Protein AF-A0A2M8P9L2-F1 (afdb_monomer)

Solvent-accessible surface area (backbone atoms only — not comparable to full-atom values): 5086 Å² total; per-residue (Å²): 115,54,87,93,44,58,70,58,73,65,32,81,34,67,72,32,66,68,21,34,52,42,10,56,74,51,78,66,44,85,36,64,33,79,24,76,59,48,74,47,80,66,38,82,34,20,92,84,48,67,53,96,91,36,56,33,78,32,73,82,20,32,24,50,24,76,43,78,43,79,46,67,54,86,76,70,95,64,83,90,65,90,63,106

Secondary structure (DSSP, 8-state):
--SSS---SEE--TTSHHHHHHHHHTTT----EE----B---BS--SS-EETTEEPP-TT-EEEBTTS-EEE-SS-S--S----

Mean predicted aligned error: 5.48 Å

Foldseek 3Di:
DPPQDNFDDWQQFCLPVVQVVVCVVVVNNRDTDTDPFAWDDKPDAFPPDDDPNHRHHAQVIWTQTSRRDIDGCPDDPDPPDHGD

Sequence (84 aa):
PGINIPTFGMCSSLANPTTATATTAASGVLTPTPCIPVTTPWTPGSSTVTVRKMPALNSTSKCMCSWAGSISISVAGTTTVTVP

pLDDT: mean 87.46, std 5.68, range [62.12, 93.56]

Radius of gyration: 15.75 Å; Cα contacts (8 Å, |Δi|>4): 145; chains: 1; bounding box: 37×21×43 Å

Structure (mmCIF, N/CA/C/O backbone):
data_AF-A0A2M8P9L2-F1
#
_entry.id   AF-A0A2M8P9L2-F1
#
loop_
_atom_site.group_PDB
_atom_site.id
_atom_site.type_symbol
_atom_site.label_atom_id
_atom_site.label_alt_id
_atom_site.label_comp_id
_atom_site.label_asym_id
_atom_site.label_entity_id
_atom_site.label_seq_id
_atom_site.pdbx_PDB_ins_code
_atom_site.Cartn_x
_atom_site.Cartn_y
_atom_site.Cartn_z
_atom_site.occupancy
_atom_site.B_iso_or_equiv
_atom_site.auth_seq_id
_atom_site.auth_comp_id
_atom_site.auth_asym_id
_atom_site.auth_atom_id
_atom_site.pdbx_PDB_model_num
ATOM 1 N N . PRO A 1 1 ? 4.301 -7.778 6.511 1.00 62.12 1 PRO A N 1
ATOM 2 C CA . PRO A 1 1 ? 3.750 -7.735 5.131 1.00 62.12 1 PRO A CA 1
ATOM 3 C C . PRO A 1 1 ? 3.880 -9.116 4.469 1.00 62.12 1 PRO A C 1
ATOM 5 O O . PRO A 1 1 ? 4.895 -9.764 4.681 1.00 62.12 1 PRO A O 1
ATOM 8 N N . GLY A 1 2 ? 2.851 -9.621 3.783 1.00 65.81 2 GLY A N 1
ATOM 9 C CA . GLY A 1 2 ? 2.855 -10.970 3.188 1.00 65.81 2 GLY A CA 1
ATOM 10 C C . GLY A 1 2 ? 1.672 -11.844 3.612 1.00 65.81 2 GLY A C 1
ATOM 11 O O . GLY A 1 2 ? 0.984 -12.371 2.751 1.00 65.81 2 GLY A O 1
ATOM 12 N N . ILE A 1 3 ? 1.381 -11.942 4.916 1.00 74.12 3 ILE A N 1
ATOM 13 C CA . ILE A 1 3 ? 0.195 -12.674 5.415 1.00 74.12 3 ILE A CA 1
ATOM 14 C C . ILE A 1 3 ? -1.050 -11.778 5.397 1.00 74.12 3 ILE A C 1
ATOM 16 O O . ILE A 1 3 ? -2.080 -12.150 4.853 1.00 74.12 3 ILE A O 1
ATOM 20 N N . ASN A 1 4 ? -0.944 -10.574 5.967 1.00 79.44 4 ASN A N 1
ATOM 21 C CA . ASN A 1 4 ? -2.088 -9.659 6.093 1.00 79.44 4 ASN A CA 1
ATOM 22 C C . ASN A 1 4 ? -2.278 -8.754 4.869 1.00 79.44 4 ASN A C 1
ATOM 24 O O . ASN A 1 4 ? -3.349 -8.196 4.666 1.00 79.44 4 ASN A O 1
ATOM 28 N N . ILE A 1 5 ? -1.210 -8.553 4.096 1.00 85.44 5 ILE A N 1
ATOM 29 C CA . ILE A 1 5 ? -1.207 -7.710 2.901 1.00 85.44 5 ILE A CA 1
ATOM 30 C C . ILE A 1 5 ? -0.426 -8.493 1.845 1.00 85.44 5 ILE A C 1
ATOM 32 O O . ILE A 1 5 ? 0.810 -8.521 1.936 1.00 85.44 5 ILE A O 1
ATOM 36 N N . PRO A 1 6 ? -1.116 -9.195 0.928 1.00 83.25 6 PRO A N 1
ATOM 37 C CA . PRO A 1 6 ? -0.467 -9.947 -0.136 1.00 83.25 6 PRO A CA 1
ATOM 38 C C . PRO A 1 6 ? 0.189 -8.995 -1.140 1.00 83.25 6 PRO A C 1
ATOM 40 O O . PRO A 1 6 ? 0.015 -7.779 -1.079 1.00 83.25 6 PRO A O 1
ATOM 43 N N . THR A 1 7 ? 0.947 -9.543 -2.084 1.00 84.31 7 THR A N 1
ATOM 44 C CA . THR A 1 7 ? 1.415 -8.769 -3.238 1.00 84.31 7 THR A CA 1
ATOM 45 C C . THR A 1 7 ? 0.220 -8.286 -4.057 1.00 84.31 7 THR A C 1
ATOM 47 O O . THR A 1 7 ? -0.666 -9.086 -4.361 1.00 84.31 7 THR A O 1
ATOM 50 N N . PHE A 1 8 ? 0.187 -7.010 -4.437 1.00 82.75 8 PHE A N 1
ATOM 51 C CA . PHE A 1 8 ? -0.908 -6.450 -5.235 1.00 82.75 8 PHE A CA 1
ATOM 52 C C . PHE A 1 8 ? -0.388 -5.525 -6.338 1.00 82.75 8 PHE A C 1
ATOM 54 O O . PHE A 1 8 ? 0.488 -4.697 -6.109 1.00 82.75 8 PHE A O 1
ATOM 61 N N . GLY A 1 9 ? -0.959 -5.642 -7.539 1.00 85.62 9 GLY A N 1
ATOM 62 C CA . GLY A 1 9 ? -0.621 -4.792 -8.683 1.00 85.62 9 GLY A CA 1
ATOM 63 C C . GLY A 1 9 ? 0.856 -4.837 -9.104 1.00 85.62 9 GLY A C 1
ATOM 64 O O . GLY A 1 9 ? 1.602 -5.761 -8.771 1.00 85.62 9 GLY A O 1
ATOM 65 N N . MET A 1 10 ? 1.271 -3.809 -9.847 1.00 90.38 10 MET A N 1
ATOM 66 C CA . MET A 1 10 ? 2.653 -3.605 -10.283 1.00 90.38 10 MET A CA 1
ATOM 67 C C . MET A 1 10 ? 3.212 -2.318 -9.666 1.00 90.38 10 MET A C 1
ATOM 69 O O . MET A 1 10 ? 2.566 -1.272 -9.699 1.00 90.38 10 MET A O 1
ATOM 73 N N . CYS A 1 11 ? 4.407 -2.396 -9.086 1.00 91.00 11 CYS A N 1
ATOM 74 C CA . CYS A 1 11 ? 5.132 -1.256 -8.545 1.00 91.00 11 CYS A CA 1
ATOM 75 C C . CYS A 1 11 ? 5.864 -0.528 -9.677 1.00 91.00 11 CYS A C 1
ATOM 77 O O . CYS A 1 11 ? 6.679 -1.126 -10.374 1.00 91.00 11 CYS A O 1
ATOM 79 N N . SER A 1 12 ? 5.583 0.763 -9.837 1.00 91.62 12 SER A N 1
ATOM 80 C CA . SER A 1 12 ? 6.234 1.665 -10.797 1.00 91.62 12 SER A CA 1
ATOM 81 C C . SER A 1 12 ? 7.264 2.595 -10.143 1.00 91.62 12 SER A C 1
ATOM 83 O O . SER A 1 12 ? 7.744 3.536 -10.767 1.00 91.62 12 SER A O 1
ATOM 85 N N . SER A 1 13 ? 7.592 2.366 -8.871 1.00 90.88 13 SER A N 1
ATOM 86 C CA . SER A 1 13 ? 8.471 3.243 -8.105 1.00 90.88 13 SER A CA 1
ATOM 87 C C . SER A 1 13 ? 9.919 2.781 -8.170 1.00 90.88 13 SER A C 1
ATOM 89 O O . SER A 1 13 ? 10.232 1.654 -7.793 1.00 90.88 13 SER A O 1
ATOM 91 N N . LEU A 1 14 ? 10.826 3.683 -8.552 1.00 90.56 14 LEU A N 1
ATOM 92 C CA . LEU A 1 14 ? 12.273 3.433 -8.541 1.00 90.56 14 LEU A CA 1
ATOM 93 C C . LEU A 1 14 ? 12.857 3.320 -7.123 1.00 90.56 14 LEU A C 1
ATOM 95 O O . LEU A 1 14 ? 13.991 2.883 -6.963 1.00 90.56 14 LEU A O 1
ATOM 99 N N . ALA A 1 15 ? 12.087 3.663 -6.084 1.00 89.12 15 ALA A N 1
ATOM 100 C CA . ALA A 1 15 ? 12.466 3.387 -4.700 1.00 89.12 15 ALA A CA 1
ATOM 101 C C . ALA A 1 15 ? 12.410 1.883 -4.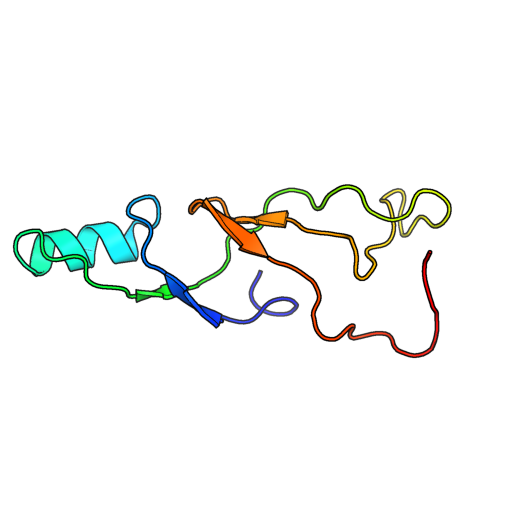366 1.00 89.12 15 ALA A C 1
ATOM 103 O O . ALA A 1 15 ? 12.975 1.457 -3.360 1.00 89.12 15 ALA A O 1
ATOM 104 N N . ASN A 1 16 ? 11.728 1.071 -5.183 1.00 90.62 16 ASN A N 1
ATOM 105 C CA . ASN A 1 16 ? 11.784 -0.382 -5.084 1.00 90.62 16 ASN A CA 1
ATOM 106 C C . ASN A 1 16 ? 13.038 -0.899 -5.815 1.00 90.62 16 ASN A C 1
ATOM 108 O O . ASN A 1 16 ? 13.110 -0.766 -7.040 1.00 90.62 16 ASN A O 1
ATOM 112 N N . PRO A 1 17 ? 13.992 -1.548 -5.114 1.00 91.06 17 PRO A N 1
ATOM 113 C CA . PRO A 1 17 ? 15.218 -2.053 -5.730 1.00 91.06 17 PRO A CA 1
ATOM 114 C C . PRO A 1 17 ? 14.960 -2.990 -6.912 1.00 91.06 17 PRO A C 1
ATOM 116 O O . PRO A 1 17 ? 15.668 -2.921 -7.908 1.00 91.06 17 PRO A O 1
ATOM 119 N N . THR A 1 18 ? 13.911 -3.818 -6.851 1.00 91.25 18 THR A N 1
ATOM 120 C CA . THR A 1 18 ? 13.572 -4.736 -7.953 1.00 91.25 18 THR A CA 1
ATOM 121 C C . THR A 1 18 ? 13.119 -3.988 -9.207 1.00 91.25 18 THR A C 1
ATOM 123 O O . THR A 1 18 ? 13.562 -4.312 -10.306 1.00 91.25 18 THR A O 1
ATOM 126 N N . THR A 1 19 ? 12.288 -2.953 -9.050 1.00 91.19 19 THR A N 1
ATOM 127 C CA . THR A 1 19 ? 11.836 -2.088 -10.149 1.00 91.19 19 THR A CA 1
ATOM 128 C C . THR A 1 19 ? 12.996 -1.266 -10.708 1.00 91.19 19 THR A C 1
ATOM 130 O O . THR A 1 19 ? 13.114 -1.119 -11.923 1.00 91.19 19 THR A O 1
ATOM 133 N N . ALA A 1 20 ? 13.891 -0.776 -9.846 1.00 91.44 20 ALA A N 1
ATOM 134 C CA . ALA A 1 20 ? 15.092 -0.058 -10.260 1.00 91.44 20 ALA A CA 1
ATOM 135 C C . ALA A 1 20 ? 16.029 -0.953 -11.083 1.00 91.44 20 ALA A C 1
ATOM 137 O O . ALA A 1 20 ? 16.420 -0.578 -12.185 1.00 91.44 20 ALA A O 1
ATOM 138 N N . THR A 1 21 ? 16.334 -2.166 -10.609 1.00 91.81 21 THR A N 1
ATOM 139 C CA . THR A 1 21 ? 17.174 -3.123 -11.344 1.00 91.81 21 THR A CA 1
ATOM 140 C C . THR A 1 21 ? 16.542 -3.534 -12.673 1.00 91.81 21 THR A C 1
ATOM 142 O O . THR A 1 21 ? 17.241 -3.562 -13.682 1.00 91.81 21 THR A O 1
ATOM 145 N N . ALA A 1 22 ? 15.231 -3.800 -12.706 1.00 91.50 22 ALA A N 1
ATOM 146 C CA . ALA A 1 22 ? 14.522 -4.136 -13.942 1.00 91.50 22 ALA A CA 1
ATOM 147 C C . ALA A 1 22 ? 14.537 -2.974 -14.948 1.00 91.50 22 ALA A C 1
ATOM 149 O O . ALA A 1 22 ? 14.776 -3.185 -16.133 1.00 91.50 22 ALA A O 1
ATOM 150 N N . THR A 1 23 ? 14.361 -1.741 -14.467 1.00 92.50 23 THR A N 1
ATOM 151 C CA . THR A 1 23 ? 14.441 -0.529 -15.295 1.00 92.50 23 THR A CA 1
ATOM 152 C C . THR A 1 23 ? 15.845 -0.338 -15.867 1.00 92.50 23 THR A C 1
ATOM 154 O O . THR A 1 23 ? 15.994 -0.072 -17.057 1.00 92.50 23 THR A O 1
ATOM 157 N N . THR A 1 24 ? 16.892 -0.544 -15.062 1.00 92.44 24 THR A N 1
ATOM 158 C CA . THR A 1 24 ? 18.285 -0.508 -15.536 1.00 92.44 24 THR A CA 1
ATOM 159 C C . THR A 1 24 ? 18.560 -1.602 -16.573 1.00 92.44 24 THR A C 1
ATOM 161 O O . THR A 1 24 ? 19.201 -1.330 -17.586 1.00 92.44 24 THR A O 1
ATOM 164 N N . ALA A 1 25 ? 18.042 -2.818 -16.370 1.00 93.25 25 ALA A N 1
ATOM 165 C CA . ALA A 1 25 ? 18.172 -3.923 -17.325 1.00 93.25 25 ALA A CA 1
ATOM 166 C C . ALA A 1 25 ? 17.432 -3.654 -18.647 1.00 93.25 25 ALA A C 1
ATOM 168 O O . ALA A 1 25 ? 17.888 -4.082 -19.703 1.00 93.25 25 ALA A O 1
ATOM 169 N N . ALA A 1 26 ? 16.339 -2.8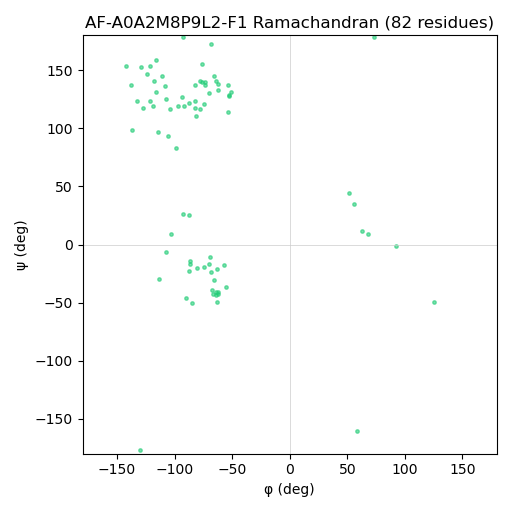92 -18.602 1.00 93.31 26 ALA A N 1
ATOM 170 C CA . AL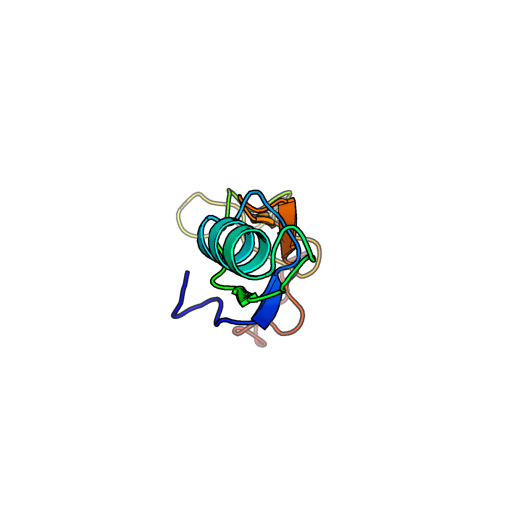A A 1 26 ? 15.601 -2.413 -19.768 1.00 93.31 26 ALA A CA 1
ATOM 171 C C . ALA A 1 26 ? 16.151 -1.083 -20.326 1.00 93.31 26 ALA A C 1
ATOM 173 O O . ALA A 1 26 ? 15.413 -0.306 -20.931 1.00 93.31 26 ALA A O 1
ATOM 174 N N . SER A 1 27 ? 17.435 -0.787 -20.092 1.00 93.56 27 SER A N 1
ATOM 175 C CA . SER A 1 27 ? 18.120 0.414 -20.596 1.00 93.56 27 SER A CA 1
ATOM 176 C C . SER A 1 27 ? 17.437 1.736 -20.211 1.00 93.56 27 SER A C 1
ATOM 178 O O . SER A 1 27 ? 17.442 2.696 -20.977 1.00 93.56 27 SER A O 1
ATOM 180 N N . GLY A 1 28 ? 16.847 1.794 -19.014 1.00 90.06 28 GLY A N 1
ATOM 181 C CA . GLY A 1 28 ? 16.168 2.978 -18.482 1.00 90.06 28 GLY A CA 1
ATOM 182 C C . GLY A 1 28 ? 14.665 3.034 -18.763 1.00 90.06 28 GLY A C 1
ATOM 183 O O . GLY A 1 28 ? 14.001 3.957 -18.293 1.00 90.06 28 GLY A O 1
ATOM 184 N N . VAL A 1 29 ? 14.098 2.056 -19.476 1.00 93.00 29 VAL A N 1
ATOM 185 C CA . VAL A 1 29 ? 12.644 1.952 -19.656 1.00 93.00 29 VAL A CA 1
ATOM 186 C C . VAL A 1 29 ? 12.010 1.448 -18.364 1.00 93.00 29 VAL A C 1
ATOM 188 O O . VAL A 1 29 ? 12.336 0.357 -17.888 1.00 93.00 29 VAL A O 1
ATOM 191 N N . LEU A 1 30 ? 11.096 2.241 -17.793 1.00 92.31 30 LEU A N 1
ATOM 192 C CA . LEU A 1 30 ? 10.401 1.887 -16.557 1.00 92.31 30 LEU A CA 1
ATOM 193 C C . LEU A 1 30 ? 9.748 0.514 -16.710 1.00 92.31 30 LEU A C 1
ATOM 195 O O . LEU A 1 30 ? 8.818 0.350 -17.497 1.00 92.31 30 LEU A O 1
ATOM 199 N N . THR A 1 31 ? 10.243 -0.453 -15.940 1.00 92.75 31 THR A N 1
ATOM 200 C CA . THR A 1 31 ? 9.789 -1.845 -15.992 1.00 92.75 31 THR A CA 1
ATOM 201 C C . THR A 1 31 ? 9.128 -2.192 -14.664 1.00 92.75 31 THR A C 1
ATOM 203 O O . THR A 1 31 ? 9.829 -2.494 -13.692 1.00 92.75 31 THR A O 1
ATOM 206 N N . PRO A 1 32 ? 7.787 -2.105 -14.581 1.00 92.31 32 PRO A N 1
ATOM 207 C CA . PRO A 1 32 ? 7.069 -2.393 -13.354 1.00 92.31 32 PRO A CA 1
ATOM 208 C C . PRO A 1 32 ? 7.259 -3.846 -12.921 1.00 92.31 32 PRO A C 1
ATOM 210 O O . PRO A 1 32 ? 7.195 -4.767 -13.734 1.00 92.31 32 PRO A O 1
ATOM 213 N N . THR A 1 33 ? 7.457 -4.054 -11.623 1.00 90.81 33 THR A N 1
ATOM 214 C CA . THR A 1 33 ? 7.605 -5.389 -11.023 1.00 90.81 33 THR A CA 1
ATOM 215 C C . THR A 1 33 ? 6.453 -5.669 -10.056 1.00 90.81 33 THR A C 1
ATOM 217 O O . THR A 1 33 ? 5.808 -4.727 -9.588 1.00 90.81 33 THR A O 1
ATOM 220 N N . PRO A 1 34 ? 6.148 -6.938 -9.727 1.00 91.06 34 PRO A N 1
ATOM 221 C CA . PRO A 1 34 ? 5.149 -7.252 -8.707 1.00 91.06 34 PRO A CA 1
ATOM 222 C C . PRO A 1 34 ? 5.437 -6.526 -7.383 1.00 91.06 34 PRO A C 1
ATOM 224 O O . PRO A 1 34 ? 6.553 -6.570 -6.863 1.00 91.06 34 PRO A O 1
ATOM 227 N N . CYS A 1 35 ? 4.439 -5.834 -6.828 1.00 88.00 35 CYS A N 1
ATOM 228 C CA . CYS A 1 35 ? 4.619 -5.047 -5.607 1.00 88.00 35 CYS A CA 1
ATOM 229 C C . CYS A 1 35 ? 4.622 -5.956 -4.364 1.00 88.00 35 CYS A C 1
ATOM 231 O O . CYS A 1 35 ? 3.600 -6.565 -4.049 1.00 88.00 35 CYS A O 1
ATOM 233 N N . ILE A 1 36 ? 5.741 -6.022 -3.629 1.00 89.31 36 ILE A N 1
ATOM 234 C CA . ILE A 1 36 ? 5.848 -6.683 -2.309 1.00 89.31 36 ILE A CA 1
ATOM 235 C C . ILE A 1 36 ? 5.754 -5.643 -1.170 1.00 89.31 36 ILE A C 1
ATOM 237 O O . ILE A 1 36 ? 6.768 -5.190 -0.656 1.00 89.31 36 ILE A O 1
ATOM 241 N N . PRO A 1 37 ? 4.555 -5.231 -0.743 1.00 86.25 37 PRO A N 1
ATOM 242 C CA . PRO A 1 37 ? 4.355 -4.011 0.043 1.00 86.25 37 PRO A CA 1
ATOM 243 C C . PRO A 1 37 ? 5.233 -3.924 1.301 1.00 86.25 37 PRO A C 1
ATOM 245 O O . PRO A 1 37 ? 5.192 -4.800 2.164 1.00 86.25 37 PRO A O 1
ATOM 248 N N . VAL A 1 38 ? 5.956 -2.813 1.455 1.00 89.75 38 VAL A N 1
ATOM 249 C CA . VAL A 1 38 ? 6.706 -2.478 2.673 1.00 89.75 38 VAL A CA 1
ATOM 250 C C . VAL A 1 38 ? 5.951 -1.380 3.410 1.00 89.75 38 VAL A C 1
ATOM 252 O O . VAL A 1 38 ? 6.080 -0.201 3.099 1.00 89.75 38 VAL A O 1
ATOM 255 N N . THR A 1 39 ? 5.098 -1.772 4.353 1.00 88.88 39 THR A N 1
ATOM 256 C CA . THR A 1 39 ? 4.236 -0.843 5.094 1.00 88.88 39 THR A CA 1
ATOM 257 C C . THR A 1 39 ? 5.010 -0.016 6.111 1.00 88.88 39 THR A C 1
ATOM 259 O O . THR A 1 39 ? 5.785 -0.567 6.892 1.00 88.88 39 THR A O 1
ATOM 262 N N . THR A 1 40 ? 4.701 1.274 6.181 1.00 89.00 40 THR A N 1
ATOM 263 C CA . THR A 1 40 ? 5.024 2.143 7.324 1.00 89.00 40 THR A CA 1
ATOM 264 C C . THR A 1 40 ? 3.845 2.172 8.317 1.00 89.00 40 THR A C 1
ATOM 266 O O 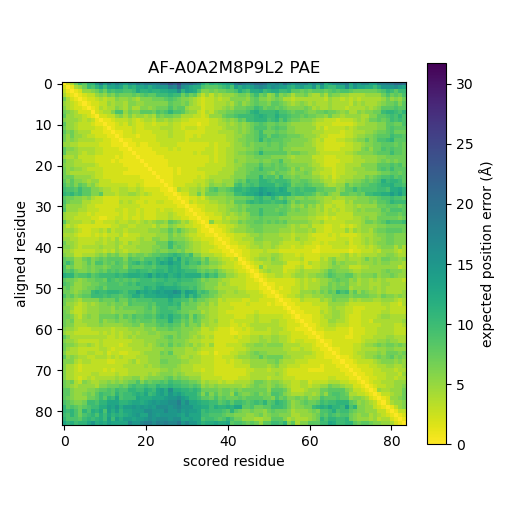. THR A 1 40 ? 2.838 1.494 8.071 1.00 89.00 40 THR A O 1
ATOM 269 N N . PRO A 1 41 ? 3.935 2.883 9.461 1.00 90.00 41 PRO A N 1
ATOM 270 C CA . PRO A 1 41 ? 2.811 3.008 10.384 1.00 90.00 41 PRO A CA 1
ATOM 271 C C . PRO A 1 41 ? 1.540 3.510 9.690 1.00 90.00 41 PRO A C 1
ATOM 273 O O . PRO A 1 41 ? 1.576 4.423 8.867 1.00 90.00 41 PRO A O 1
ATOM 276 N N . TRP A 1 42 ? 0.412 2.892 10.030 1.00 90.88 42 TRP A N 1
ATOM 277 C CA . TRP A 1 42 ? -0.896 3.290 9.523 1.00 90.88 42 TRP A CA 1
ATOM 278 C C . TRP A 1 42 ? -1.397 4.526 10.260 1.00 90.88 42 TRP A C 1
ATOM 280 O O . TRP A 1 42 ? -1.254 4.630 11.477 1.00 90.88 42 TRP A O 1
ATOM 290 N N . THR A 1 43 ? -2.023 5.435 9.523 1.00 90.19 43 THR A N 1
ATOM 291 C CA . THR A 1 43 ? -2.609 6.667 10.051 1.00 90.19 43 THR A CA 1
ATOM 292 C C . THR A 1 43 ? -3.928 6.987 9.336 1.00 90.19 43 THR A C 1
ATOM 294 O O . THR A 1 43 ? -4.136 6.559 8.198 1.00 90.19 43 THR A O 1
ATOM 297 N N . PRO A 1 44 ? -4.858 7.715 9.980 1.00 88.38 44 PRO A N 1
ATOM 298 C CA . PRO A 1 44 ? -4.841 8.123 11.390 1.00 88.38 44 PRO A CA 1
ATOM 299 C C . PRO A 1 44 ? -5.161 6.977 12.371 1.00 88.38 44 PRO A C 1
ATOM 301 O O . PRO A 1 44 ? -4.790 7.069 13.538 1.00 88.38 44 PRO A O 1
ATOM 304 N N . GLY A 1 45 ? -5.790 5.890 11.908 1.00 86.62 45 GLY A N 1
ATOM 305 C CA . GLY A 1 45 ? -6.393 4.893 12.797 1.00 86.62 45 GLY A CA 1
ATOM 306 C C . GLY A 1 45 ? -7.679 5.412 13.451 1.00 86.62 45 GLY A C 1
ATOM 307 O O . GLY A 1 45 ? -8.093 6.550 13.229 1.00 86.62 45 GLY A O 1
ATOM 308 N N . SER A 1 46 ? -8.327 4.574 14.256 1.00 87.75 46 SER A N 1
ATOM 309 C CA . SER A 1 46 ? -9.493 4.967 15.051 1.00 87.75 46 SER A CA 1
ATOM 310 C C . SER A 1 46 ? -9.093 5.837 16.238 1.00 87.75 46 SER A C 1
ATOM 312 O O . SER A 1 46 ? -8.104 5.565 16.920 1.00 87.75 46 SER A O 1
ATOM 314 N N . SER A 1 47 ? -9.890 6.862 16.524 1.00 84.94 47 SER A N 1
ATOM 315 C CA . SER A 1 47 ? -9.679 7.758 17.666 1.00 84.94 47 SER A CA 1
ATOM 316 C C . SER A 1 47 ? -10.188 7.190 18.993 1.00 84.94 47 SER A C 1
ATOM 318 O O . SER A 1 47 ? -9.759 7.642 20.053 1.00 84.94 47 SER A O 1
ATOM 320 N N . THR A 1 48 ? -11.098 6.214 18.954 1.00 85.38 48 THR A N 1
ATOM 321 C CA . THR A 1 48 ? -11.812 5.709 20.140 1.00 85.38 48 THR A CA 1
ATOM 322 C C . THR A 1 48 ? -11.458 4.269 20.484 1.00 85.38 48 THR A C 1
ATOM 324 O O . THR A 1 48 ? -11.476 3.895 21.656 1.00 85.38 48 THR A O 1
ATOM 327 N N . VAL A 1 49 ? -11.109 3.453 19.485 1.00 87.31 49 VAL A N 1
ATOM 328 C CA . VAL A 1 49 ? -10.839 2.025 19.673 1.00 87.31 49 VAL A CA 1
ATOM 329 C C . VAL A 1 49 ? -9.346 1.755 19.550 1.00 87.31 49 VAL A C 1
ATOM 331 O O . VAL A 1 49 ? -8.727 2.055 18.530 1.00 87.31 49 VAL A O 1
ATOM 334 N N . THR A 1 50 ? -8.765 1.124 20.573 1.00 89.31 50 THR A N 1
ATOM 335 C CA . THR A 1 50 ? -7.375 0.653 20.539 1.00 89.31 50 THR A CA 1
ATOM 336 C C . THR A 1 50 ? -7.305 -0.864 20.677 1.00 89.31 50 THR A C 1
ATOM 338 O O . THR A 1 50 ? -8.034 -1.479 21.451 1.00 89.31 50 THR A O 1
ATOM 341 N N . VAL A 1 51 ? -6.398 -1.484 19.926 1.00 87.19 51 VAL A N 1
ATOM 342 C CA . VAL A 1 51 ? -6.080 -2.911 19.998 1.00 87.19 51 VAL A CA 1
ATOM 343 C C . VAL A 1 51 ? -4.613 -3.031 20.379 1.00 87.19 51 VAL A C 1
ATOM 345 O O . VAL A 1 51 ? -3.735 -2.548 19.670 1.00 87.19 51 VAL A O 1
ATOM 348 N N . ARG A 1 52 ? -4.328 -3.663 21.524 1.00 87.31 52 ARG A N 1
ATOM 349 C CA . ARG A 1 52 ? -2.955 -3.824 22.047 1.00 87.31 52 ARG A CA 1
ATOM 350 C C . ARG A 1 52 ? -2.166 -2.501 22.106 1.00 87.3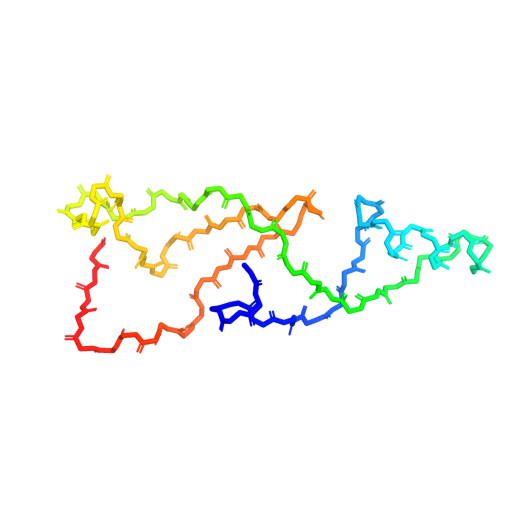1 52 ARG A C 1
ATOM 352 O O . ARG A 1 52 ? -0.995 -2.465 21.746 1.00 87.31 52 ARG A O 1
ATOM 359 N N . LYS A 1 53 ? -2.807 -1.429 22.591 1.00 86.12 53 LYS A N 1
ATOM 360 C CA . LYS A 1 53 ? -2.250 -0.062 22.716 1.00 86.12 53 LYS A CA 1
ATOM 361 C C . LYS A 1 53 ? -1.980 0.672 21.392 1.00 86.12 53 LYS A C 1
ATOM 363 O O . LYS A 1 53 ? -1.388 1.744 21.420 1.00 86.12 53 LYS A O 1
ATOM 368 N N . MET A 1 54 ? -2.424 0.139 20.254 1.00 85.88 54 MET A N 1
ATOM 369 C CA . MET A 1 54 ? -2.386 0.838 18.966 1.00 85.88 54 MET A CA 1
ATOM 370 C C . MET A 1 54 ? -3.807 1.186 18.508 1.00 85.88 54 MET A C 1
ATOM 372 O O . MET A 1 54 ? -4.715 0.393 18.764 1.00 85.88 54 MET A O 1
ATOM 376 N N . PRO A 1 55 ? -4.026 2.329 17.835 1.00 89.75 55 PRO A N 1
ATOM 377 C CA . PRO A 1 55 ? -5.302 2.638 17.194 1.00 89.75 55 PRO A CA 1
ATOM 378 C C . PRO A 1 55 ? -5.768 1.488 16.299 1.00 89.75 55 PRO A C 1
ATOM 380 O O . PRO A 1 55 ? -4.993 0.954 15.502 1.00 89.75 55 PRO A O 1
ATOM 383 N N . ALA A 1 56 ? -7.028 1.087 16.441 1.00 89.81 56 ALA A N 1
ATOM 384 C CA . ALA A 1 56 ? -7.625 0.096 15.559 1.00 89.81 56 ALA A CA 1
ATOM 385 C C . ALA A 1 56 ? -7.687 0.648 14.128 1.00 89.81 56 ALA A C 1
ATOM 387 O O . ALA A 1 56 ? -7.977 1.826 13.926 1.00 89.81 56 ALA A O 1
ATOM 388 N N . LEU A 1 57 ? -7.417 -0.194 13.131 1.00 90.75 57 LEU A N 1
ATOM 389 C CA . LEU A 1 57 ? -7.502 0.214 11.731 1.00 90.75 57 LEU A CA 1
ATOM 390 C C . LEU A 1 57 ? -8.950 0.131 11.242 1.00 90.75 57 LEU A C 1
ATOM 392 O O . LEU A 1 57 ? -9.647 -0.846 11.510 1.00 90.75 57 LEU A O 1
ATOM 396 N N . ASN A 1 58 ? -9.372 1.143 10.494 1.00 89.00 58 ASN A N 1
ATOM 397 C CA . ASN A 1 58 ? -10.688 1.257 9.863 1.00 89.00 58 ASN A CA 1
ATOM 398 C C . ASN A 1 58 ? -10.529 1.626 8.371 1.00 89.00 58 ASN A C 1
ATOM 400 O O . ASN A 1 58 ? -9.414 1.740 7.860 1.00 89.00 58 ASN A O 1
ATOM 404 N N . SER A 1 59 ? -11.635 1.832 7.656 1.00 87.44 59 SER A N 1
ATOM 405 C CA . SER A 1 59 ? -11.627 2.142 6.215 1.00 87.44 59 SER A CA 1
ATOM 406 C C . SER A 1 59 ? -10.934 3.463 5.849 1.00 87.44 59 SER A C 1
ATOM 408 O O . SER A 1 59 ? -10.508 3.636 4.707 1.00 87.44 59 SER A O 1
ATOM 410 N N . THR A 1 60 ? -10.791 4.393 6.797 1.00 88.31 60 THR A N 1
ATOM 411 C CA . THR A 1 60 ? -10.089 5.670 6.582 1.00 88.31 60 THR A CA 1
ATOM 412 C C . THR A 1 60 ? -8.585 5.554 6.818 1.00 88.31 60 THR A C 1
ATOM 414 O O . THR A 1 60 ? -7.822 6.422 6.390 1.00 88.31 60 THR A O 1
ATOM 417 N N . SER A 1 61 ? -8.144 4.464 7.447 1.00 90.75 61 SER A N 1
ATOM 418 C CA . SER A 1 61 ? -6.739 4.202 7.724 1.00 90.75 61 SER A CA 1
ATOM 419 C C . SER A 1 61 ? -5.984 3.888 6.435 1.00 90.75 61 SER A C 1
ATOM 421 O O . SER A 1 61 ? -6.381 3.025 5.646 1.00 90.75 61 SER A O 1
ATOM 423 N N . LYS A 1 62 ? -4.854 4.568 6.238 1.00 92.12 62 LYS A N 1
ATOM 424 C 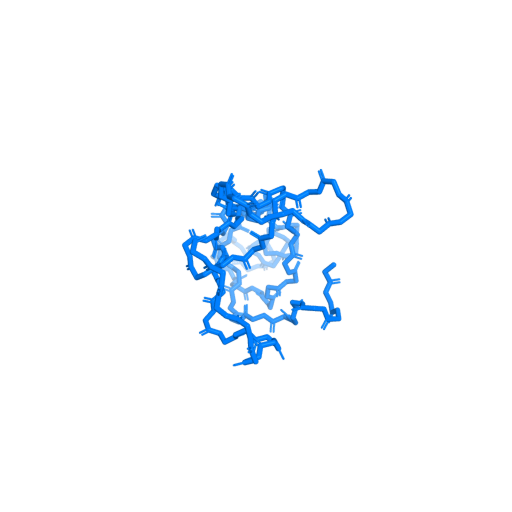CA . LYS A 1 62 ? -3.923 4.334 5.131 1.00 92.12 62 LYS A CA 1
ATOM 425 C C . LYS A 1 62 ? -2.505 4.185 5.666 1.00 92.12 62 LYS A C 1
ATOM 427 O O . LYS A 1 62 ? -2.165 4.746 6.704 1.00 92.12 62 LYS A O 1
ATOM 432 N N . CYS A 1 63 ? -1.660 3.451 4.954 1.00 92.00 63 CYS A N 1
ATOM 433 C CA . CYS A 1 63 ? -0.217 3.513 5.172 1.00 92.00 63 CYS A CA 1
ATOM 434 C C . CYS A 1 63 ? 0.505 3.856 3.874 1.00 92.00 63 CYS A C 1
ATOM 436 O O . CYS A 1 63 ? 0.079 3.477 2.778 1.00 92.00 63 CYS A O 1
ATOM 438 N N . MET A 1 64 ? 1.612 4.580 4.009 1.00 91.25 64 MET A N 1
ATOM 439 C CA . MET A 1 64 ? 2.504 4.844 2.891 1.00 91.25 64 MET A CA 1
ATOM 440 C C . MET A 1 64 ? 3.499 3.694 2.800 1.00 91.25 64 MET A C 1
ATOM 442 O O . MET A 1 64 ? 4.204 3.381 3.756 1.00 91.25 64 MET A O 1
ATOM 4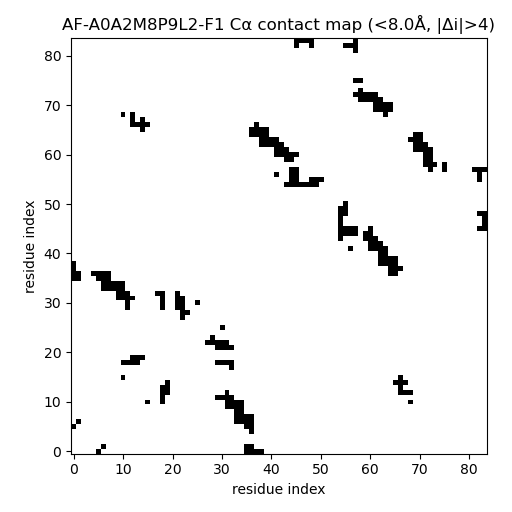46 N N . CYS A 1 65 ? 3.546 3.019 1.665 1.00 90.81 65 CYS A N 1
ATOM 44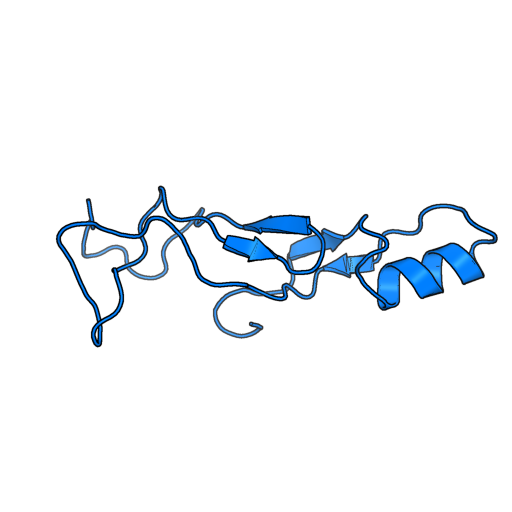7 C CA . CYS A 1 65 ? 4.591 2.053 1.389 1.00 90.81 65 CYS A CA 1
ATOM 448 C C . CYS A 1 65 ? 5.940 2.782 1.292 1.00 90.81 65 CYS A C 1
ATOM 450 O O . CYS A 1 65 ? 6.002 3.882 0.741 1.00 90.81 65 CYS A O 1
ATOM 452 N N . SER A 1 66 ? 7.033 2.162 1.744 1.00 90.88 66 SER A N 1
ATOM 453 C CA . SER A 1 66 ? 8.394 2.706 1.587 1.00 90.88 66 SER A CA 1
ATOM 454 C C . SER A 1 66 ? 8.770 2.981 0.128 1.00 90.88 66 SER A C 1
ATOM 456 O O . SER A 1 66 ? 9.682 3.755 -0.138 1.00 90.88 66 SER A O 1
ATOM 458 N N . TRP A 1 67 ? 8.041 2.400 -0.826 1.00 90.31 67 TRP A N 1
ATOM 459 C CA . TRP A 1 67 ? 8.188 2.672 -2.255 1.00 90.31 67 TRP A CA 1
ATOM 460 C C . TRP A 1 67 ? 7.254 3.768 -2.774 1.00 90.31 67 TRP A C 1
ATOM 462 O O . TRP A 1 67 ? 6.892 3.758 -3.945 1.00 90.31 67 TRP A O 1
ATOM 472 N N . ALA A 1 68 ? 6.825 4.692 -1.915 1.00 88.56 68 ALA A N 1
ATOM 473 C CA . ALA A 1 68 ? 5.919 5.798 -2.244 1.00 88.56 68 ALA A CA 1
ATOM 474 C C . ALA A 1 68 ? 4.508 5.386 -2.722 1.00 88.56 68 ALA A C 1
ATOM 476 O O . ALA A 1 68 ? 3.740 6.223 -3.189 1.00 88.56 68 ALA A O 1
ATOM 477 N N . GLY A 1 69 ? 4.131 4.112 -2.577 1.00 88.25 69 GLY A N 1
ATOM 478 C CA . GLY A 1 69 ? 2.753 3.661 -2.788 1.00 88.25 69 GLY A CA 1
ATOM 479 C C . GLY A 1 69 ? 1.847 4.048 -1.616 1.00 88.25 69 GLY A C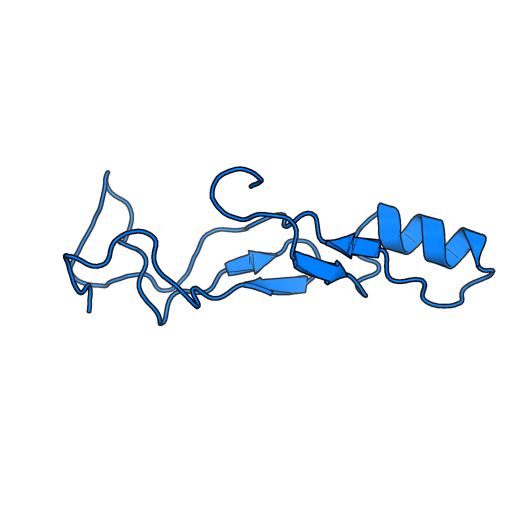 1
ATOM 480 O O . GLY A 1 69 ? 2.322 4.180 -0.493 1.00 88.25 69 GLY A O 1
ATOM 481 N N . SER A 1 70 ? 0.541 4.175 -1.845 1.00 90.00 70 SER A N 1
ATOM 482 C CA . SER A 1 70 ? -0.444 4.294 -0.761 1.00 90.00 70 SER A CA 1
ATOM 483 C C . SER A 1 70 ? -1.262 3.011 -0.660 1.00 90.00 70 SER A C 1
ATOM 485 O O . SER A 1 70 ? -1.641 2.431 -1.676 1.00 90.00 70 SER A O 1
ATOM 487 N N . ILE A 1 71 ? -1.492 2.540 0.563 1.00 90.62 71 ILE A N 1
ATOM 488 C CA . ILE A 1 71 ? -2.221 1.302 0.840 1.00 90.62 71 ILE A CA 1
ATOM 489 C C . ILE A 1 71 ? -3.416 1.654 1.711 1.00 90.62 71 ILE A C 1
ATOM 491 O O . ILE A 1 71 ? -3.254 2.236 2.783 1.00 90.62 71 ILE A O 1
ATOM 495 N N . SER A 1 72 ? -4.608 1.295 1.246 1.00 90.25 72 SER A N 1
ATOM 496 C CA . SER A 1 72 ? -5.874 1.473 1.955 1.00 90.25 72 SER A CA 1
ATOM 497 C C . SER A 1 72 ? -6.573 0.136 2.156 1.00 90.25 72 SER A C 1
ATOM 499 O O . SER A 1 72 ? -6.412 -0.788 1.357 1.00 90.25 72 SER A O 1
ATOM 501 N N . ILE A 1 73 ? -7.395 0.047 3.197 1.00 89.00 73 ILE A N 1
ATOM 502 C CA . ILE A 1 73 ? -8.191 -1.147 3.480 1.00 89.00 73 ILE A CA 1
ATOM 503 C C . ILE A 1 73 ? -9.440 -1.123 2.596 1.00 89.00 73 ILE A C 1
ATOM 505 O O . ILE A 1 73 ? -10.314 -0.284 2.785 1.00 89.00 73 ILE A O 1
ATOM 509 N N . SER A 1 74 ? -9.517 -2.034 1.622 1.00 85.19 74 SER A N 1
ATOM 510 C CA . SER A 1 74 ? -10.708 -2.188 0.771 1.00 85.19 74 SER A CA 1
ATOM 511 C C . SER A 1 74 ? -11.707 -3.183 1.362 1.00 85.19 74 SER A C 1
ATOM 513 O O . SER A 1 74 ? -12.895 -2.887 1.433 1.00 85.19 74 SER A O 1
ATOM 515 N N . VAL A 1 75 ? -11.220 -4.337 1.824 1.00 83.31 75 VAL A N 1
ATOM 516 C CA . VAL A 1 75 ? -12.027 -5.369 2.484 1.00 83.31 75 VAL A CA 1
ATOM 517 C C . VAL A 1 75 ? -11.356 -5.706 3.807 1.00 83.31 75 VAL A C 1
ATOM 519 O O . VAL A 1 75 ? -10.207 -6.148 3.832 1.00 83.31 75 VAL A O 1
ATOM 522 N N . ALA A 1 76 ? -12.053 -5.450 4.912 1.00 83.44 76 ALA A N 1
ATOM 523 C CA . ALA A 1 76 ? -11.565 -5.796 6.240 1.00 83.44 76 ALA A CA 1
ATOM 524 C C . ALA A 1 76 ? -11.722 -7.303 6.485 1.00 83.44 76 ALA A C 1
ATOM 526 O O . ALA A 1 76 ? -12.743 -7.890 6.135 1.00 83.44 76 ALA A O 1
ATOM 527 N N . GLY A 1 77 ? -10.727 -7.926 7.124 1.00 80.50 77 GLY A N 1
ATOM 528 C CA . GLY A 1 77 ? -10.823 -9.333 7.534 1.00 80.50 77 GLY A CA 1
ATOM 529 C C . GLY A 1 77 ? -11.849 -9.566 8.650 1.00 80.50 77 GLY A C 1
ATOM 530 O O . GLY A 1 77 ? -12.376 -10.665 8.790 1.00 80.50 77 GLY A O 1
ATOM 531 N N . THR A 1 78 ? -12.156 -8.525 9.426 1.00 78.00 78 THR A N 1
ATOM 532 C CA . THR A 1 78 ? -13.173 -8.526 10.480 1.00 78.00 78 THR A CA 1
ATOM 533 C C . THR A 1 78 ? -14.412 -7.786 9.992 1.00 78.00 78 THR A C 1
ATOM 535 O O . THR A 1 78 ? -14.356 -6.587 9.735 1.00 78.00 78 THR A O 1
ATOM 538 N N . THR A 1 79 ? -15.537 -8.492 9.889 1.00 79.50 79 THR A N 1
ATOM 539 C CA . THR A 1 79 ? -16.821 -7.940 9.417 1.00 79.50 79 THR A CA 1
ATOM 540 C C . THR A 1 79 ? -17.855 -7.770 10.529 1.00 79.50 79 THR A C 1
ATOM 542 O O . THR A 1 79 ? -18.917 -7.202 10.302 1.00 79.50 79 THR A O 1
ATOM 545 N N . THR A 1 80 ? -17.560 -8.249 11.739 1.00 79.94 80 THR A N 1
ATOM 546 C CA . THR A 1 80 ? -18.499 -8.267 12.871 1.00 79.94 80 THR A CA 1
ATOM 547 C C . THR A 1 80 ? -18.501 -6.982 13.697 1.00 79.94 80 THR A C 1
ATOM 549 O O . THR A 1 80 ? -19.428 -6.765 14.473 1.00 79.94 80 THR A O 1
ATOM 552 N N . VAL A 1 81 ? -17.475 -6.139 13.560 1.00 79.12 81 VAL A N 1
ATOM 553 C CA . VAL A 1 81 ? -17.301 -4.919 14.357 1.00 79.12 81 VAL A CA 1
ATOM 554 C C . VAL A 1 81 ? -16.953 -3.758 13.439 1.00 79.12 81 VAL A C 1
ATOM 556 O O . VAL A 1 81 ? -15.950 -3.804 12.726 1.00 79.12 81 VAL A O 1
ATOM 559 N N . THR A 1 82 ? -17.756 -2.699 13.500 1.00 81.19 82 THR A N 1
ATOM 560 C CA . THR A 1 82 ? -17.480 -1.440 12.806 1.00 81.19 82 THR A CA 1
ATOM 561 C C . THR A 1 82 ? -16.706 -0.521 13.735 1.00 81.19 82 THR A C 1
ATOM 563 O O . THR A 1 82 ? -17.190 -0.152 14.804 1.00 81.19 82 THR A O 1
ATOM 566 N N . VAL A 1 83 ? -15.497 -0.157 13.320 1.00 81.50 83 VAL A N 1
ATOM 567 C CA . VAL A 1 83 ? -14.649 0.792 14.037 1.00 81.50 83 VAL A CA 1
ATOM 568 C C . VAL A 1 83 ? -14.823 2.173 13.393 1.00 81.50 83 VAL A C 1
ATOM 570 O O . VAL A 1 83 ? -14.545 2.291 12.196 1.00 81.50 83 VAL A O 1
ATOM 573 N N . PRO A 1 84 ? -15.294 3.189 14.139 1.00 73.81 84 PRO A N 1
ATOM 574 C CA . PRO A 1 84 ? -15.418 4.553 13.634 1.00 73.81 84 PRO A CA 1
ATOM 575 C C . PRO A 1 84 ? -14.052 5.208 13.391 1.00 73.81 84 PRO A C 1
ATOM 577 O O . PRO A 1 84 ? -13.045 4.811 14.034 1.00 73.81 84 PRO A O 1
#